Prote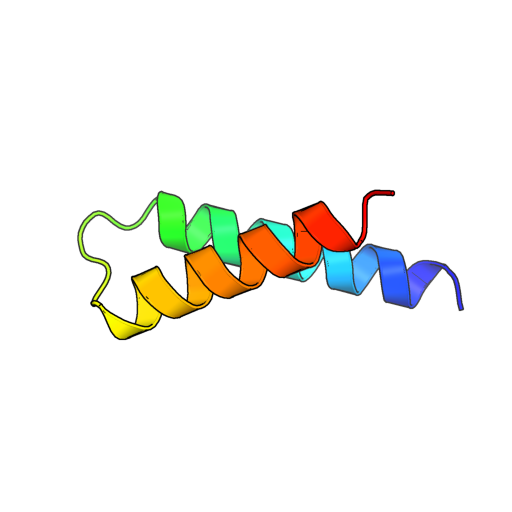in AF-A0A820KGU6-F1 (afdb_monomer_lite)

Secondary structure (DSSP, 8-state):
-HHHHHHHHH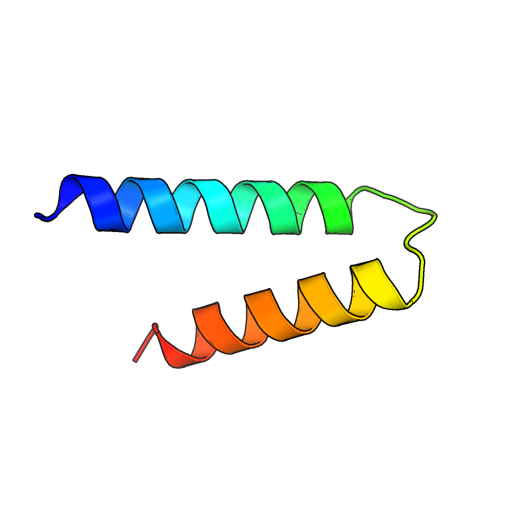HHHHHHHHHHT-S---HHHHHHHHHHHHHHHHTT-

Radius of gyration: 11.66 Å; chains: 1; bounding box: 27×21×31 Å

Organism: NCBI:txid392033

Sequence (45 aa):
SHHIRVAALTALCSVIEKLRSSDELDDGQKKMRDDLLEKLRVSSF

Structure (mmCIF, N/CA/C/O backbone):
data_AF-A0A820KGU6-F1
#
_entry.id   AF-A0A820KGU6-F1
#
loop_
_atom_site.group_PDB
_atom_site.id
_atom_site.type_symbol
_atom_site.label_atom_id
_atom_site.label_alt_id
_atom_site.label_comp_id
_atom_site.label_asym_id
_atom_site.label_entity_id
_atom_site.label_seq_id
_atom_site.pdbx_PDB_ins_code
_atom_site.Cartn_x
_atom_site.Cartn_y
_atom_site.Cartn_z
_atom_site.occupancy
_atom_site.B_iso_or_equiv
_atom_site.auth_seq_id
_atom_site.auth_comp_id
_atom_site.auth_asym_id
_atom_site.auth_atom_id
_atom_site.pdbx_PDB_model_num
ATOM 1 N N . SER A 1 1 ? 15.606 -0.761 -19.709 1.00 59.44 1 SER A N 1
ATOM 2 C CA . SER A 1 1 ? 14.578 -1.461 -18.904 1.00 59.44 1 SER A CA 1
ATOM 3 C C . SER A 1 1 ? 14.882 -1.682 -17.420 1.00 59.44 1 SER A C 1
ATOM 5 O O . SER A 1 1 ? 14.019 -2.224 -16.744 1.00 59.44 1 SER A O 1
ATOM 7 N N . HIS A 1 2 ? 16.020 -1.244 -16.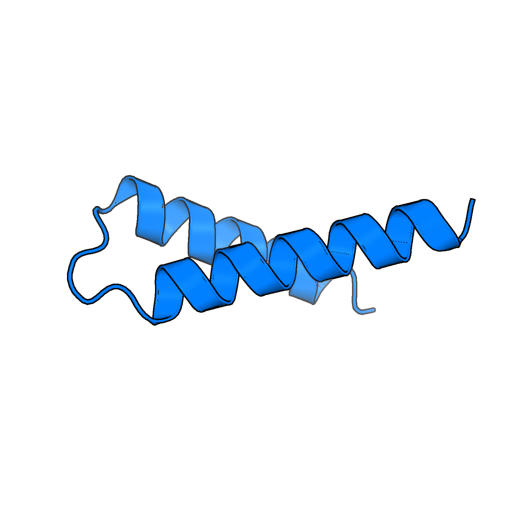858 1.00 58.84 2 HIS A N 1
ATOM 8 C CA . HIS A 1 2 ? 16.297 -1.413 -15.416 1.00 58.84 2 HIS A CA 1
ATOM 9 C C . HIS A 1 2 ? 15.655 -0.311 -14.546 1.00 58.84 2 HIS A C 1
ATOM 11 O O . HIS A 1 2 ? 15.018 -0.596 -13.538 1.00 58.84 2 HIS A O 1
ATOM 17 N N . HIS A 1 3 ? 15.731 0.945 -14.996 1.00 63.03 3 HIS A N 1
ATOM 18 C CA . HIS A 1 3 ? 15.235 2.114 -14.255 1.00 63.03 3 HIS A CA 1
ATOM 19 C C . HIS A 1 3 ? 13.720 2.106 -13.992 1.00 63.03 3 HIS A C 1
ATOM 21 O O . HIS A 1 3 ? 13.285 2.556 -12.939 1.00 63.03 3 HIS A O 1
ATOM 27 N N . ILE A 1 4 ? 12.921 1.539 -14.904 1.00 69.69 4 ILE A N 1
ATOM 28 C CA . ILE A 1 4 ? 11.458 1.438 -14.746 1.00 69.69 4 ILE A CA 1
ATOM 29 C C . ILE A 1 4 ? 11.096 0.501 -13.584 1.00 69.69 4 ILE 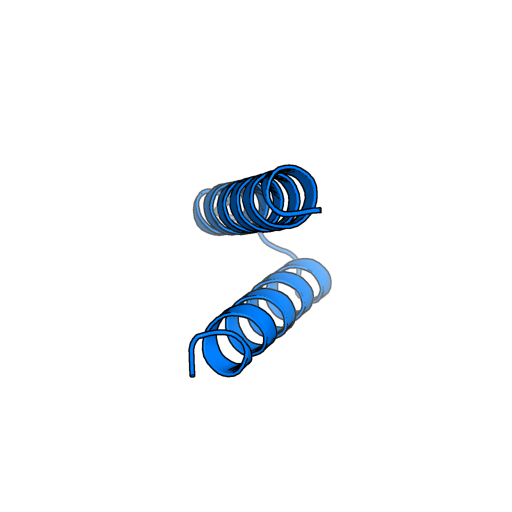A C 1
ATOM 31 O O . ILE A 1 4 ? 10.179 0.790 -12.822 1.00 69.69 4 ILE A O 1
ATOM 35 N N . ARG A 1 5 ? 11.843 -0.598 -13.409 1.00 72.81 5 ARG A N 1
ATOM 36 C CA . ARG A 1 5 ? 11.610 -1.557 -12.318 1.00 72.81 5 ARG A CA 1
ATOM 37 C C . ARG A 1 5 ? 11.956 -0.956 -10.960 1.00 72.81 5 ARG A C 1
ATOM 39 O O . ARG A 1 5 ? 11.183 -1.107 -10.024 1.00 72.81 5 ARG A O 1
ATOM 46 N N . VAL A 1 6 ? 13.071 -0.228 -10.880 1.00 77.25 6 VAL A N 1
ATOM 47 C CA . VAL A 1 6 ? 13.477 0.486 -9.660 1.00 77.25 6 VAL A CA 1
ATOM 48 C C . VAL A 1 6 ? 12.441 1.550 -9.291 1.00 77.25 6 VAL A C 1
ATOM 50 O O . VAL A 1 6 ? 11.990 1.577 -8.153 1.00 77.25 6 VAL A O 1
ATOM 53 N N . ALA A 1 7 ? 11.983 2.355 -10.257 1.00 78.31 7 ALA A N 1
ATOM 54 C CA . ALA A 1 7 ? 10.956 3.371 -10.022 1.00 78.31 7 ALA A CA 1
ATOM 55 C C . ALA A 1 7 ? 9.624 2.769 -9.537 1.00 78.31 7 ALA A C 1
ATOM 57 O O . ALA A 1 7 ? 9.007 3.303 -8.616 1.00 78.31 7 ALA A O 1
ATOM 58 N N . ALA A 1 8 ? 9.204 1.638 -10.114 1.00 79.38 8 ALA A N 1
ATOM 59 C CA . ALA A 1 8 ? 8.005 0.925 -9.679 1.00 79.38 8 ALA A CA 1
ATOM 60 C C . ALA A 1 8 ? 8.144 0.395 -8.242 1.00 79.38 8 ALA A C 1
ATOM 62 O O . ALA A 1 8 ? 7.224 0.552 -7.443 1.00 79.38 8 ALA A O 1
ATOM 63 N N . LEU A 1 9 ? 9.304 -0.167 -7.888 1.00 80.25 9 LEU A N 1
ATOM 64 C CA . LEU A 1 9 ? 9.569 -0.648 -6.531 1.00 80.25 9 LEU A CA 1
ATOM 65 C C . LEU A 1 9 ? 9.560 0.504 -5.514 1.00 80.25 9 LEU A C 1
ATOM 67 O O . LEU A 1 9 ? 8.935 0.401 -4.463 1.00 80.25 9 LEU A O 1
ATOM 71 N N . THR A 1 10 ? 10.196 1.632 -5.848 1.00 83.88 10 THR A N 1
ATOM 72 C CA . THR A 1 10 ? 10.215 2.834 -5.002 1.00 83.88 10 THR A CA 1
ATOM 73 C C . THR A 1 10 ? 8.811 3.396 -4.780 1.00 83.88 10 THR A C 1
ATOM 75 O O . THR A 1 10 ? 8.461 3.741 -3.651 1.00 83.88 10 THR A O 1
ATOM 78 N N . ALA A 1 11 ? 7.988 3.458 -5.831 1.00 82.94 11 ALA A N 1
ATOM 79 C CA . ALA A 1 11 ? 6.605 3.914 -5.721 1.00 82.94 11 ALA A CA 1
ATOM 80 C C . ALA A 1 11 ? 5.776 2.996 -4.807 1.00 82.94 11 ALA A C 1
ATOM 82 O O . ALA A 1 11 ? 5.042 3.487 -3.950 1.00 82.94 11 ALA A O 1
ATOM 83 N N . LEU A 1 12 ? 5.945 1.676 -4.931 1.00 81.69 12 LEU A N 1
ATOM 84 C CA . LEU A 1 12 ? 5.270 0.693 -4.080 1.00 81.69 12 LEU A CA 1
ATOM 85 C C . LEU A 1 12 ? 5.674 0.820 -2.606 1.00 81.69 12 LEU A C 1
ATOM 87 O O . LEU A 1 12 ? 4.799 0.869 -1.742 1.00 81.69 12 LEU A O 1
ATOM 91 N N . CYS A 1 13 ? 6.971 0.956 -2.312 1.00 83.69 13 CYS A N 1
ATOM 92 C CA . CYS A 1 13 ? 7.444 1.182 -0.944 1.00 83.69 13 CYS A CA 1
ATOM 93 C C . CYS A 1 13 ? 6.869 2.476 -0.344 1.00 83.69 13 CYS A C 1
ATOM 95 O O . CYS A 1 13 ? 6.470 2.492 0.817 1.00 83.69 13 CYS A O 1
ATOM 97 N N . SER A 1 14 ? 6.761 3.548 -1.138 1.00 84.50 14 SER A N 1
ATOM 98 C CA . SER A 1 14 ? 6.184 4.819 -0.679 1.00 84.50 14 SER A CA 1
ATOM 99 C C . SER A 1 14 ? 4.691 4.711 -0.347 1.00 84.50 14 SER A C 1
ATOM 101 O O . SER A 1 14 ? 4.236 5.296 0.637 1.00 84.50 14 SER A O 1
ATOM 103 N N . VAL A 1 15 ? 3.926 3.946 -1.132 1.00 83.94 15 VAL A N 1
ATOM 104 C CA . VAL A 1 15 ? 2.503 3.687 -0.858 1.00 83.94 15 VAL A CA 1
ATOM 105 C C . VAL A 1 15 ? 2.335 2.882 0.429 1.00 83.94 15 VAL A C 1
ATOM 107 O O . VAL A 1 15 ? 1.501 3.235 1.257 1.00 83.94 15 VAL A O 1
ATOM 110 N N . ILE A 1 16 ? 3.155 1.852 0.641 1.00 82.69 16 ILE A N 1
ATOM 111 C CA . ILE A 1 16 ? 3.103 1.026 1.855 1.00 82.69 16 ILE A CA 1
ATOM 112 C C . ILE A 1 16 ? 3.434 1.848 3.104 1.00 82.69 16 ILE A C 1
ATOM 114 O O . ILE A 1 16 ? 2.717 1.746 4.096 1.00 82.69 16 ILE A O 1
ATOM 118 N N . GLU A 1 17 ? 4.464 2.694 3.056 1.00 83.25 17 GLU A N 1
ATOM 119 C CA . GLU A 1 17 ? 4.832 3.557 4.187 1.00 83.25 17 GLU A CA 1
ATOM 120 C C . GLU A 1 17 ? 3.737 4.587 4.508 1.00 83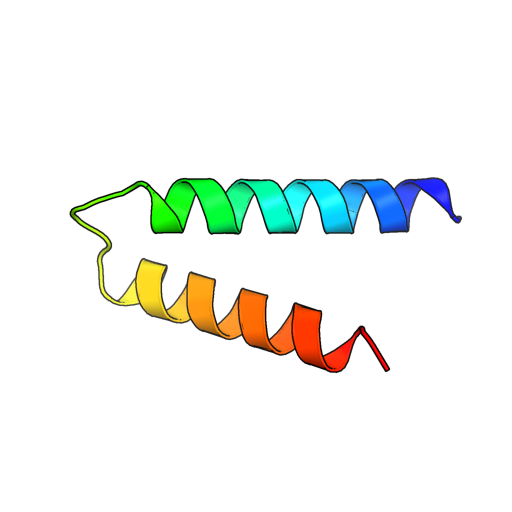.25 17 GLU A C 1
ATOM 122 O O . GLU A 1 17 ? 3.422 4.795 5.678 1.00 83.25 17 GLU A O 1
ATOM 127 N N . LYS A 1 18 ? 3.080 5.164 3.490 1.00 83.38 18 LYS A N 1
ATOM 128 C CA . LYS A 1 18 ? 1.917 6.049 3.691 1.00 83.38 18 LYS A CA 1
ATOM 129 C C . LYS A 1 18 ? 0.733 5.330 4.324 1.00 83.38 18 LYS A C 1
ATOM 131 O O . LYS A 1 18 ? 0.080 5.891 5.196 1.00 83.38 18 LYS A O 1
ATOM 136 N N . LEU A 1 19 ? 0.451 4.102 3.890 1.00 79.88 19 LEU A N 1
ATOM 137 C CA . LEU A 1 19 ? -0.615 3.299 4.486 1.00 79.88 19 LEU A CA 1
ATOM 138 C C . LEU A 1 19 ? -0.266 2.946 5.937 1.00 79.88 19 LEU A C 1
ATOM 140 O O . LEU A 1 19 ? -1.109 3.032 6.819 1.00 79.88 19 LEU A O 1
ATOM 144 N N . ARG A 1 20 ? 0.995 2.610 6.216 1.00 76.19 20 ARG A N 1
ATOM 145 C CA . ARG A 1 20 ? 1.470 2.275 7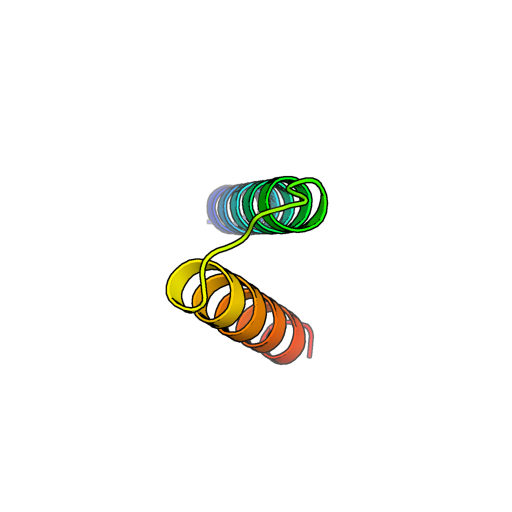.562 1.00 76.19 20 ARG A CA 1
ATOM 146 C C . ARG A 1 20 ? 1.445 3.459 8.534 1.00 76.19 20 ARG A C 1
ATOM 148 O O . ARG A 1 20 ? 1.264 3.229 9.724 1.00 76.19 20 ARG A O 1
ATOM 155 N N . SER A 1 21 ? 1.630 4.692 8.058 1.00 78.44 21 SER A N 1
ATOM 156 C CA . SER A 1 21 ? 1.571 5.894 8.903 1.00 78.44 21 SER A CA 1
ATOM 157 C C . SER A 1 21 ? 0.153 6.431 9.115 1.00 78.44 21 SER A C 1
ATOM 159 O O . SER A 1 21 ? -0.001 7.488 9.722 1.00 78.44 21 SER A O 1
ATOM 161 N N . SER A 1 22 ? -0.864 5.783 8.549 1.00 78.75 22 SER A N 1
ATOM 162 C CA . SER A 1 22 ? -2.252 6.204 8.681 1.00 78.75 22 SER A CA 1
ATOM 163 C C . SER A 1 22 ? -2.915 5.400 9.798 1.00 78.75 22 SER A C 1
ATOM 165 O O . SER A 1 22 ? -3.020 4.178 9.704 1.00 78.75 22 SER A O 1
ATOM 167 N N . ASP A 1 23 ? -3.339 6.086 10.861 1.00 70.25 23 ASP A N 1
ATOM 168 C CA . ASP A 1 23 ? -3.997 5.468 12.024 1.00 70.25 23 ASP A CA 1
ATOM 169 C C . ASP A 1 23 ? -5.405 4.926 11.705 1.00 70.25 23 ASP A C 1
ATOM 171 O O . ASP A 1 23 ? -5.903 4.040 12.398 1.00 70.25 23 ASP A O 1
ATOM 175 N N . GLU A 1 24 ? -6.031 5.387 10.617 1.00 79.38 24 GLU A N 1
ATOM 176 C CA . GLU A 1 24 ? -7.381 4.990 10.202 1.00 79.38 24 GLU A CA 1
ATOM 177 C C . GLU A 1 24 ? -7.395 4.462 8.765 1.00 79.38 24 GLU A C 1
ATOM 179 O O . GLU A 1 24 ? -7.936 5.082 7.851 1.00 79.38 24 GLU A O 1
ATOM 184 N N . LEU A 1 25 ? -6.800 3.286 8.555 1.00 80.31 25 LEU A N 1
ATOM 185 C CA . LEU A 1 25 ? -7.017 2.556 7.309 1.00 80.31 25 LEU A CA 1
ATOM 186 C C . LEU A 1 25 ? -8.386 1.875 7.312 1.00 80.31 25 LEU A C 1
ATOM 188 O O . LEU A 1 25 ? -8.711 1.115 8.234 1.00 80.31 25 LEU A O 1
ATOM 192 N N . ASP A 1 26 ? -9.144 2.058 6.234 1.00 87.44 26 ASP A N 1
ATOM 193 C CA . ASP A 1 26 ? -10.310 1.223 5.965 1.00 87.44 26 ASP A CA 1
ATOM 194 C C . ASP A 1 26 ? -9.890 -0.203 5.557 1.00 87.44 26 ASP A C 1
ATOM 196 O O . ASP A 1 26 ? -8.730 -0.485 5.232 1.00 87.44 26 ASP A O 1
ATOM 200 N N . ASP A 1 27 ? -10.828 -1.147 5.600 1.00 88.56 27 ASP A N 1
ATOM 201 C CA . ASP A 1 27 ? -10.519 -2.558 5.345 1.00 88.56 27 ASP A CA 1
ATOM 202 C C . ASP A 1 27 ? -10.071 -2.824 3.898 1.00 88.56 27 ASP A C 1
ATOM 204 O O . ASP A 1 27 ? -9.276 -3.735 3.651 1.00 88.56 27 ASP A O 1
ATOM 208 N N . GLY A 1 28 ? -10.503 -1.995 2.941 1.00 88.50 28 GLY A N 1
ATOM 209 C CA . GLY A 1 28 ? -10.035 -2.044 1.559 1.00 88.50 28 GLY A CA 1
ATOM 210 C C . GLY A 1 28 ? -8.575 -1.609 1.433 1.00 88.50 28 GLY A C 1
ATOM 211 O O . GLY A 1 28 ? -7.787 -2.263 0.746 1.00 88.50 28 GLY A O 1
ATOM 212 N N . GLN A 1 29 ? -8.184 -0.553 2.145 1.00 85.50 29 GLN A N 1
ATOM 213 C CA . GLN A 1 29 ? -6.802 -0.073 2.198 1.00 85.50 29 GLN A CA 1
ATOM 214 C C . GLN A 1 29 ? -5.862 -1.049 2.915 1.00 85.50 29 GLN A C 1
ATOM 216 O O . GLN A 1 29 ? -4.745 -1.274 2.444 1.00 85.50 29 GLN A O 1
ATOM 221 N N . LYS A 1 30 ? -6.308 -1.675 4.014 1.00 83.75 30 LYS A N 1
ATOM 222 C CA . LYS A 1 30 ? -5.547 -2.738 4.698 1.00 83.75 30 LYS A CA 1
ATOM 223 C C . LYS A 1 30 ? -5.301 -3.920 3.768 1.00 83.75 30 LYS A C 1
ATOM 225 O O . LYS A 1 30 ? -4.161 -4.353 3.629 1.00 83.75 30 LYS A O 1
ATOM 230 N N . LYS A 1 31 ? -6.345 -4.380 3.071 1.00 88.06 31 LYS A N 1
ATOM 231 C CA . LYS A 1 31 ? -6.227 -5.461 2.088 1.00 88.06 31 LYS A CA 1
ATOM 232 C C . LYS A 1 31 ? -5.259 -5.095 0.963 1.00 88.06 31 LYS A C 1
ATOM 234 O O . LYS A 1 31 ? -4.377 -5.878 0.637 1.00 88.06 31 LYS A O 1
ATOM 239 N N . MET A 1 32 ? -5.368 -3.885 0.413 1.00 85.69 32 MET A N 1
ATOM 240 C CA . MET A 1 32 ? -4.455 -3.416 -0.631 1.00 85.69 32 MET A CA 1
ATOM 241 C C . MET A 1 32 ? -3.001 -3.356 -0.141 1.00 85.69 32 MET A C 1
ATOM 243 O O . MET A 1 32 ? -2.101 -3.764 -0.869 1.00 85.69 32 MET A O 1
ATOM 247 N N . ARG A 1 33 ? -2.751 -2.887 1.088 1.00 83.62 33 ARG A N 1
ATOM 248 C CA . ARG A 1 33 ? -1.414 -2.906 1.703 1.00 83.62 33 ARG A CA 1
ATOM 249 C C . ARG A 1 33 ? -0.864 -4.331 1.785 1.00 83.62 33 ARG A C 1
ATOM 251 O O . ARG A 1 33 ? 0.292 -4.550 1.427 1.00 83.62 33 ARG A O 1
ATOM 258 N N . ASP A 1 34 ? -1.675 -5.272 2.253 1.00 84.81 34 ASP A N 1
ATOM 259 C CA . ASP A 1 34 ? -1.258 -6.656 2.472 1.00 84.81 34 ASP A CA 1
ATOM 260 C C . ASP A 1 34 ? -0.982 -7.375 1.138 1.00 84.81 34 ASP A C 1
ATOM 262 O O . ASP A 1 34 ? 0.076 -7.988 0.988 1.00 84.81 34 ASP A O 1
ATOM 266 N N . ASP A 1 35 ? -1.836 -7.178 0.126 1.00 85.44 35 ASP A N 1
ATOM 267 C CA . ASP A 1 35 ? -1.631 -7.684 -1.240 1.00 85.44 35 ASP A CA 1
ATOM 268 C C . ASP A 1 35 ? -0.340 -7.119 -1.874 1.00 85.44 35 ASP A C 1
ATOM 270 O O . ASP A 1 35 ? 0.382 -7.808 -2.603 1.00 85.44 35 ASP A O 1
ATOM 274 N N . LEU A 1 36 ? -0.024 -5.843 -1.617 1.00 82.69 36 LEU A N 1
ATOM 275 C CA . LEU A 1 36 ? 1.204 -5.208 -2.109 1.00 82.69 36 LEU A CA 1
ATOM 276 C C . LEU A 1 36 ? 2.457 -5.735 -1.395 1.00 82.69 36 LEU A C 1
ATOM 278 O O . LEU A 1 36 ? 3.480 -5.962 -2.048 1.00 82.69 36 LEU A O 1
ATOM 282 N N . LEU A 1 37 ? 2.384 -5.963 -0.080 1.00 81.75 37 LEU A N 1
ATOM 283 C CA . LEU A 1 37 ? 3.464 -6.568 0.705 1.00 81.75 37 LEU A CA 1
ATOM 284 C C . LEU A 1 37 ? 3.747 -8.011 0.271 1.00 81.75 37 LEU A C 1
ATOM 286 O O . LEU A 1 37 ? 4.912 -8.400 0.159 1.00 81.75 37 LEU A O 1
ATOM 290 N N . GLU A 1 38 ? 2.703 -8.792 -0.011 1.00 83.81 38 GLU A N 1
ATOM 291 C CA . GLU A 1 38 ? 2.832 -10.153 -0.532 1.00 83.81 38 GLU A CA 1
ATOM 292 C C . GLU A 1 38 ? 3.540 -10.157 -1.893 1.00 83.81 38 GLU A C 1
ATOM 294 O O . GLU A 1 38 ? 4.552 -10.841 -2.064 1.00 83.81 38 GLU A O 1
ATOM 299 N N . LYS A 1 39 ? 3.089 -9.325 -2.841 1.00 78.75 39 LYS A N 1
ATOM 300 C CA . LYS A 1 39 ? 3.708 -9.213 -4.174 1.00 78.75 39 LYS A CA 1
ATOM 301 C C . LYS A 1 39 ? 5.178 -8.801 -4.120 1.00 78.75 39 LYS A C 1
ATOM 303 O O . LYS A 1 39 ? 5.981 -9.296 -4.917 1.00 78.75 39 LYS A O 1
ATOM 308 N N . LEU A 1 40 ? 5.544 -7.920 -3.188 1.00 71.88 40 LEU A N 1
ATOM 309 C CA . LEU A 1 40 ? 6.938 -7.527 -2.972 1.00 71.88 40 LEU A CA 1
ATOM 310 C C . LEU A 1 40 ? 7.776 -8.670 -2.391 1.00 71.88 40 LEU A C 1
ATOM 312 O O . LEU A 1 40 ? 8.887 -8.890 -2.867 1.00 71.88 40 LEU A O 1
ATOM 316 N N . ARG A 1 41 ? 7.252 -9.427 -1.417 1.00 72.06 41 ARG A N 1
ATOM 317 C CA . ARG A 1 41 ? 7.941 -10.610 -0.869 1.00 72.06 41 ARG A CA 1
ATOM 318 C C . ARG A 1 41 ? 8.171 -11.685 -1.926 1.00 72.06 41 ARG A C 1
ATOM 320 O O . ARG A 1 41 ? 9.269 -12.225 -1.999 1.00 72.06 41 ARG A O 1
ATOM 327 N N . VAL A 1 42 ? 7.164 -11.966 -2.751 1.00 59.62 42 VAL A N 1
ATOM 328 C CA . VAL A 1 42 ? 7.248 -12.972 -3.824 1.00 59.62 42 VAL A CA 1
ATOM 329 C C . VAL A 1 42 ? 8.243 -12.557 -4.912 1.00 59.62 42 VAL A C 1
ATOM 331 O O . VAL A 1 42 ? 8.904 -13.409 -5.491 1.00 59.62 42 VAL A O 1
ATOM 334 N N . SER A 1 43 ? 8.403 -11.254 -5.162 1.00 57.41 43 SER A N 1
ATOM 335 C CA . SER A 1 43 ? 9.354 -10.739 -6.160 1.00 57.41 43 SER A CA 1
ATOM 336 C C . SER A 1 43 ? 10.803 -10.648 -5.659 1.00 57.41 43 SER A C 1
ATOM 338 O O . SER A 1 43 ? 11.677 -10.253 -6.427 1.00 57.41 43 SER A O 1
ATOM 340 N N . SER A 1 44 ? 11.064 -10.958 -4.383 1.00 52.06 44 SER A N 1
ATOM 341 C CA . SER A 1 44 ? 12.386 -10.837 -3.753 1.00 52.06 44 SER A CA 1
ATOM 342 C C . SER A 1 44 ? 13.165 -12.166 -3.685 1.00 52.06 44 SER A C 1
ATOM 344 O O . SER A 1 44 ? 14.134 -12.244 -2.927 1.00 52.06 44 SER A O 1
ATOM 346 N N . PHE A 1 45 ? 12.755 -13.175 -4.468 1.00 47.09 45 PHE A N 1
ATOM 347 C CA . PHE A 1 45 ? 13.441 -14.458 -4.681 1.00 47.09 45 PHE A CA 1
ATOM 348 C C . PHE A 1 45 ? 13.885 -14.623 -6.137 1.00 47.09 45 PHE A C 1
ATOM 350 O O . PHE A 1 45 ? 13.084 -14.290 -7.041 1.00 47.09 45 PHE A O 1
#

Foldseek 3Di:
DVVVVVVVVVVLVVLLVVLVPDPDDDPVSVVVSVVSVVVVVVVPD

pLDDT: mean 77.35, std 10.09, range [47.09, 88.56]